Protein AF-A0AAN8ZS00-F1 (afdb_monomer)

Organism: NCBI:txid194707

Mean predicted aligned error: 19.17 Å

Solvent-accessible surface area (backbone atoms only — not comparable to full-atom values): 8483 Å² total; per-residue (Å²): 136,86,80,82,74,83,80,79,79,78,75,70,82,48,68,68,54,45,51,55,49,53,53,51,49,56,49,53,52,54,48,54,52,48,26,74,73,31,89,68,22,82,80,46,54,78,66,59,38,54,54,47,43,54,50,51,54,53,50,53,51,50,51,52,50,51,52,52,50,55,54,57,64,64,69,78,55,96,83,70,93,78,73,88,80,84,84,81,89,81,88,85,80,89,79,79,87,89,77,93,78,80,92,74,84,79,80,80,75,84,76,86,63,76,76,78,80,62,84,93,76,89,81,134

Foldseek 3Di:
DDDDDDPPPDQDPPPVSVVVVVVVVVVVVVLVVLLVVFVNSVVDDPVVSVVSSVVVVVVVVVVVVVVVVVVVVVVPDPPDPPDDDPDDDDDDDDDDDDDDDDDDDDDDDPPPDPVVPPDDDDDD

Structure (mmCIF, N/CA/C/O backbone):
data_AF-A0AAN8ZS00-F1
#
_entry.id   AF-A0AAN8ZS00-F1
#
loop_
_atom_site.group_PDB
_atom_site.id
_atom_site.type_symbol
_atom_site.label_atom_id
_atom_site.label_alt_id
_atom_site.label_comp_id
_atom_site.label_asym_id
_atom_site.label_entity_id
_atom_site.label_seq_id
_atom_site.pdbx_PDB_ins_code
_atom_site.Cartn_x
_atom_site.Cartn_y
_atom_site.Cartn_z
_atom_site.occupancy
_atom_site.B_iso_or_equiv
_atom_site.auth_seq_id
_atom_site.auth_comp_id
_atom_site.auth_asym_id
_atom_site.auth_atom_id
_atom_site.pdbx_PDB_model_num
ATOM 1 N N . MET A 1 1 ? 0.669 3.733 48.760 1.00 57.38 1 MET A N 1
ATOM 2 C CA . MET A 1 1 ? 0.308 4.079 47.367 1.00 57.38 1 MET A CA 1
ATOM 3 C C . MET A 1 1 ? -0.479 2.922 46.768 1.00 57.38 1 MET A C 1
ATOM 5 O O . MET A 1 1 ? 0.083 1.845 46.627 1.00 57.38 1 MET A O 1
ATOM 9 N N . GLN A 1 2 ? -1.778 3.091 46.506 1.00 54.66 2 GLN A N 1
ATOM 10 C CA . GLN A 1 2 ? -2.601 2.047 45.878 1.00 54.66 2 GLN A CA 1
ATOM 11 C C . GLN A 1 2 ? -2.440 2.129 44.351 1.00 54.66 2 GLN A C 1
ATOM 13 O O . GLN A 1 2 ? -2.634 3.188 43.759 1.00 54.66 2 GLN A O 1
ATOM 18 N N . ARG A 1 3 ? -2.027 1.022 43.725 1.00 62.88 3 ARG A N 1
ATOM 19 C CA . ARG A 1 3 ? -1.891 0.874 42.267 1.00 62.88 3 ARG A CA 1
ATOM 20 C C . ARG A 1 3 ? -3.295 0.799 41.654 1.00 62.88 3 ARG A C 1
ATOM 22 O O . ARG A 1 3 ? -4.033 -0.131 41.966 1.00 62.88 3 ARG A O 1
ATOM 29 N N . LEU A 1 4 ? -3.652 1.748 40.789 1.00 66.19 4 LEU A N 1
ATOM 30 C CA . LEU A 1 4 ? -4.861 1.661 39.964 1.00 66.19 4 LEU A CA 1
ATOM 31 C C . LEU A 1 4 ? -4.736 0.444 39.036 1.00 66.19 4 LEU A C 1
ATOM 33 O O . LEU A 1 4 ? -3.772 0.328 38.278 1.00 66.19 4 LEU A O 1
ATOM 37 N N . SER A 1 5 ? -5.682 -0.486 39.125 1.00 70.06 5 SER A N 1
ATOM 38 C CA . SER A 1 5 ? -5.780 -1.622 38.212 1.00 70.06 5 SER A CA 1
ATOM 39 C C . SER A 1 5 ? -6.202 -1.137 36.817 1.00 70.06 5 SER A C 1
ATOM 41 O O . SER A 1 5 ? -7.039 -0.238 36.705 1.00 70.06 5 SER A O 1
ATOM 43 N N . PRO A 1 6 ? -5.633 -1.696 35.732 1.00 69.62 6 PRO A N 1
ATOM 44 C CA . PRO A 1 6 ? -5.980 -1.276 34.382 1.00 69.62 6 PRO A CA 1
ATOM 45 C C . PRO A 1 6 ? -7.456 -1.583 34.107 1.00 69.62 6 PRO A C 1
ATOM 47 O O . PRO A 1 6 ? -7.913 -2.716 34.277 1.00 69.62 6 PRO A O 1
ATOM 50 N N . LEU A 1 7 ? -8.204 -0.562 33.683 1.00 67.06 7 LEU A N 1
ATOM 51 C CA . LEU A 1 7 ? -9.598 -0.692 33.274 1.00 67.06 7 LEU A CA 1
ATOM 52 C C . LEU A 1 7 ? -9.691 -1.722 32.144 1.00 67.06 7 LEU A C 1
ATOM 54 O O . LEU A 1 7 ? -9.199 -1.509 31.035 1.00 67.06 7 LEU A O 1
ATOM 58 N N . ARG A 1 8 ? -10.333 -2.857 32.433 1.00 69.06 8 ARG A N 1
ATOM 59 C CA . ARG A 1 8 ? -10.664 -3.879 31.440 1.00 69.06 8 ARG A CA 1
ATOM 60 C C . ARG A 1 8 ? -11.652 -3.268 30.452 1.00 69.06 8 ARG A C 1
ATOM 62 O O . ARG A 1 8 ? -12.848 -3.209 30.730 1.00 69.06 8 ARG A O 1
ATOM 69 N N . VAL A 1 9 ? -11.148 -2.797 29.315 1.00 75.06 9 VAL A N 1
ATOM 70 C CA . VAL A 1 9 ? -11.979 -2.239 28.247 1.00 75.06 9 VAL A CA 1
ATOM 71 C C . VAL A 1 9 ? -12.877 -3.365 27.733 1.00 75.06 9 VAL A C 1
ATOM 73 O O . VAL A 1 9 ? -12.416 -4.298 27.074 1.00 75.06 9 VAL A O 1
ATOM 76 N N . LYS A 1 10 ? -14.158 -3.339 28.112 1.00 78.19 10 LYS A N 1
ATOM 77 C CA . LYS A 1 10 ? -15.152 -4.280 27.594 1.00 78.19 10 LYS A CA 1
ATOM 78 C C . LYS A 1 10 ? -15.362 -3.934 26.124 1.00 78.19 10 LYS A C 1
ATOM 80 O O . LYS A 1 10 ? -15.814 -2.841 25.798 1.00 78.19 10 LYS A O 1
ATOM 85 N N . LEU A 1 11 ? -14.967 -4.842 25.241 1.00 80.19 11 LEU A N 1
ATOM 86 C CA . LEU A 1 11 ? -15.193 -4.697 23.809 1.00 80.19 11 LEU A CA 1
ATOM 87 C C . LEU A 1 11 ? -16.693 -4.829 23.542 1.00 80.19 11 LEU A C 1
ATOM 89 O O . LEU A 1 11 ? -17.333 -5.722 24.096 1.00 80.19 11 LEU A O 1
ATOM 93 N N . SER A 1 12 ? -17.238 -3.942 22.711 1.00 83.12 12 SER A N 1
ATOM 94 C CA . SER A 1 12 ? -18.639 -4.034 22.308 1.00 83.12 12 SER A CA 1
ATOM 95 C C . SER A 1 12 ? -18.885 -5.348 21.562 1.00 83.12 12 SER A C 1
ATOM 97 O O . SER A 1 12 ? -18.108 -5.728 20.683 1.00 83.12 12 SER A O 1
ATOM 99 N N . THR A 1 13 ? -19.954 -6.043 21.942 1.00 88.44 13 THR A N 1
ATOM 100 C CA . T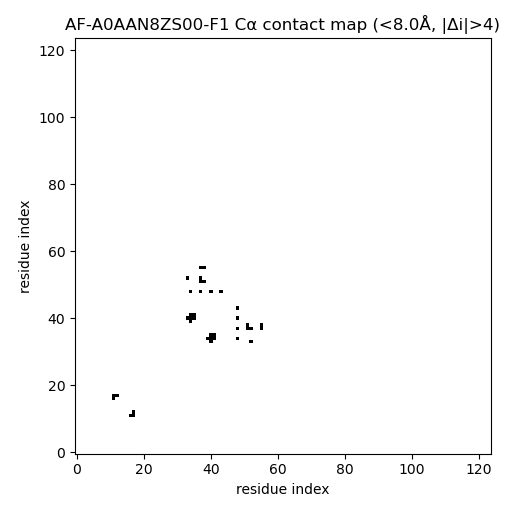HR A 1 13 ? -20.439 -7.273 21.298 1.00 88.44 13 THR A CA 1
ATOM 101 C C . THR A 1 13 ? -21.497 -6.992 20.238 1.00 88.44 13 THR A C 1
ATOM 103 O O . THR A 1 13 ? -22.033 -7.927 19.653 1.00 88.44 13 THR A O 1
ATOM 106 N N . ASP A 1 14 ? -21.815 -5.717 20.008 1.00 94.69 14 ASP A N 1
ATOM 107 C CA . ASP A 1 14 ? -22.728 -5.300 18.955 1.00 94.69 14 ASP A CA 1
ATOM 108 C C . ASP A 1 14 ? -22.233 -5.809 17.581 1.00 94.69 14 ASP A C 1
ATOM 110 O O . ASP A 1 14 ? -21.040 -5.666 17.271 1.00 94.69 14 ASP A O 1
ATOM 114 N N . PRO A 1 15 ? -23.107 -6.417 16.754 1.00 91.69 15 PRO A N 1
ATOM 115 C CA . PRO A 1 15 ? -22.717 -7.020 15.480 1.00 91.69 15 PRO A CA 1
ATOM 116 C C . PRO A 1 15 ? -22.005 -6.041 14.538 1.00 91.69 15 PRO A C 1
ATOM 118 O O . PRO A 1 15 ? -21.042 -6.432 13.870 1.00 91.69 15 PRO A O 1
ATOM 121 N N . GLN A 1 16 ? -22.400 -4.763 14.515 1.00 93.94 16 GLN A N 1
ATOM 122 C CA . GLN A 1 16 ? -21.740 -3.744 13.696 1.00 93.94 16 GLN A CA 1
ATOM 123 C C . GLN A 1 16 ? -20.328 -3.445 14.221 1.00 93.94 16 GLN A C 1
ATOM 125 O O . GLN A 1 16 ? -19.375 -3.353 13.438 1.00 93.94 16 GLN A O 1
ATOM 130 N N . SER A 1 17 ? -20.153 -3.364 15.543 1.00 94.38 17 SER A N 1
ATOM 131 C CA . SER A 1 17 ? -18.835 -3.195 16.168 1.00 94.38 17 SER A CA 1
ATOM 132 C C . SER A 1 17 ? -17.891 -4.372 15.887 1.00 94.38 17 SER A C 1
ATOM 134 O O . SER A 1 17 ? -16.721 -4.170 15.534 1.00 94.38 17 SER A O 1
ATOM 136 N N . VAL A 1 18 ? -18.404 -5.605 15.978 1.00 94.69 18 VAL A N 1
ATOM 137 C CA . VAL A 1 18 ? -17.652 -6.833 15.676 1.00 94.69 18 VAL A CA 1
ATOM 138 C C . VAL A 1 18 ? -17.224 -6.856 14.207 1.00 94.69 18 VAL A C 1
ATOM 140 O O . VAL A 1 18 ? -16.036 -7.038 13.923 1.00 94.69 18 VAL A O 1
ATOM 143 N N . ALA A 1 19 ? -18.145 -6.583 13.279 1.00 95.25 19 ALA A N 1
ATOM 144 C CA . ALA A 1 19 ? -17.848 -6.523 11.848 1.00 95.25 19 ALA A CA 1
ATOM 145 C C . ALA A 1 19 ? -16.782 -5.459 11.526 1.00 95.25 19 ALA A C 1
ATOM 147 O O . ALA A 1 19 ? -15.801 -5.731 10.824 1.00 95.25 19 ALA A O 1
ATOM 148 N N . ALA A 1 20 ? -16.906 -4.257 12.100 1.00 96.62 20 ALA A N 1
ATOM 149 C CA . ALA A 1 20 ? -15.929 -3.183 11.926 1.00 96.62 20 ALA A CA 1
ATOM 150 C C . ALA A 1 20 ? -14.54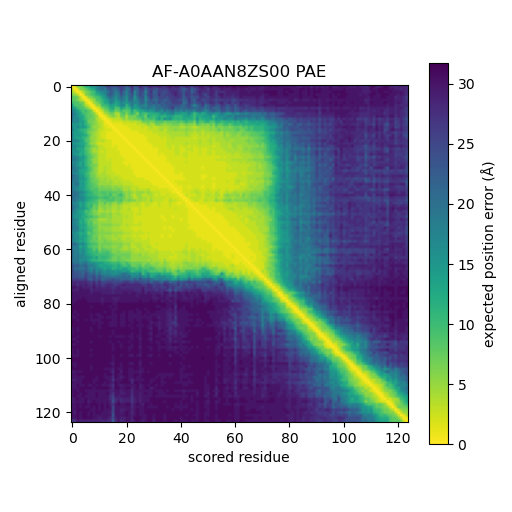2 -3.554 12.481 1.00 96.62 20 ALA A C 1
ATOM 152 O O . ALA A 1 20 ? -13.513 -3.211 11.888 1.00 96.62 20 ALA A O 1
ATOM 153 N N . ARG A 1 21 ? -14.481 -4.266 13.614 1.00 95.75 21 ARG A N 1
ATOM 154 C CA . ARG A 1 21 ? -13.222 -4.774 14.180 1.00 95.75 21 ARG A CA 1
ATOM 155 C C . ARG A 1 21 ? -12.582 -5.818 13.270 1.00 95.75 21 ARG A C 1
ATOM 157 O O . ARG A 1 21 ? -11.384 -5.725 13.014 1.00 95.75 21 ARG A O 1
ATOM 164 N N . GLN A 1 22 ? -13.360 -6.769 12.759 1.00 96.25 22 GLN A N 1
ATOM 165 C CA . GLN A 1 22 ? -12.852 -7.800 11.855 1.00 96.25 22 GLN A CA 1
ATOM 166 C C . GLN A 1 22 ? -12.324 -7.188 10.552 1.00 96.25 22 GLN A C 1
ATOM 168 O O . GLN A 1 22 ? -11.249 -7.566 10.090 1.00 96.25 22 GLN A O 1
ATOM 173 N N . ARG A 1 23 ? -13.012 -6.177 9.997 1.00 97.81 23 ARG A N 1
ATOM 174 C CA . ARG A 1 23 ? -12.519 -5.416 8.837 1.00 97.81 23 ARG A CA 1
ATOM 175 C C . ARG A 1 23 ? -11.162 -4.772 9.122 1.00 97.81 23 ARG A C 1
ATOM 177 O O . ARG A 1 23 ? -10.241 -4.939 8.328 1.00 97.81 23 ARG A O 1
ATOM 184 N N . ARG A 1 24 ? -11.022 -4.075 10.257 1.00 97.50 24 ARG A N 1
ATOM 185 C CA . ARG A 1 24 ? -9.745 -3.460 10.666 1.00 97.50 24 ARG A CA 1
ATOM 186 C C . ARG A 1 24 ? -8.640 -4.495 10.837 1.00 97.50 24 ARG A C 1
ATOM 188 O O . ARG A 1 24 ? -7.539 -4.265 10.358 1.00 97.50 24 ARG A O 1
ATOM 195 N N . HIS A 1 25 ? -8.945 -5.641 11.443 1.00 97.44 25 HIS A N 1
ATOM 196 C CA . HIS A 1 25 ? -7.967 -6.709 11.625 1.00 97.44 25 HIS A CA 1
ATOM 197 C C . HIS A 1 25 ? -7.431 -7.224 10.283 1.00 97.44 25 HIS A C 1
ATOM 199 O O . HIS A 1 25 ? -6.223 -7.221 10.070 1.00 97.44 25 HIS A O 1
ATOM 205 N N . ARG A 1 26 ? -8.325 -7.514 9.327 1.00 97.75 26 ARG A N 1
ATOM 206 C CA . ARG A 1 26 ? -7.946 -7.934 7.966 1.00 97.75 26 ARG A CA 1
ATOM 207 C C . ARG A 1 26 ? -7.072 -6.901 7.250 1.00 97.75 26 ARG A C 1
ATOM 209 O O . ARG A 1 26 ? -6.169 -7.282 6.509 1.00 97.75 26 ARG A O 1
ATOM 216 N N . ILE A 1 27 ? -7.344 -5.607 7.446 1.00 97.31 27 ILE A N 1
ATOM 217 C CA . ILE A 1 27 ? -6.509 -4.527 6.900 1.00 97.31 27 ILE A CA 1
ATOM 218 C C . ILE A 1 27 ? -5.120 -4.567 7.541 1.00 97.31 27 ILE A C 1
ATOM 220 O O . ILE A 1 27 ? -4.129 -4.583 6.818 1.00 97.31 27 ILE A O 1
ATOM 224 N N . SER A 1 28 ? -5.037 -4.640 8.872 1.00 97.12 28 SER A N 1
ATOM 225 C CA . SER A 1 28 ? -3.760 -4.705 9.590 1.00 97.12 28 SER A CA 1
ATOM 226 C C . SER A 1 28 ? -2.923 -5.925 9.207 1.00 97.12 28 SER A C 1
ATOM 228 O O . SER A 1 28 ? -1.709 -5.807 9.090 1.00 97.12 28 SER A O 1
ATOM 230 N N . ASP A 1 29 ? -3.542 -7.082 8.976 1.00 98.00 29 ASP A N 1
ATOM 231 C CA . ASP A 1 29 ? -2.809 -8.289 8.584 1.00 98.00 29 ASP A CA 1
ATOM 232 C C . ASP A 1 29 ? -2.214 -8.155 7.180 1.00 98.00 29 ASP A C 1
ATOM 234 O O . ASP A 1 29 ? -1.032 -8.427 6.975 1.00 98.00 29 ASP A O 1
ATOM 238 N N . ARG A 1 30 ? -2.993 -7.638 6.222 1.00 97.25 30 ARG A N 1
ATOM 239 C CA . ARG A 1 30 ? -2.490 -7.332 4.873 1.00 97.25 30 ARG A CA 1
ATOM 240 C C . ARG A 1 30 ? -1.385 -6.281 4.903 1.00 97.25 30 ARG A C 1
ATOM 242 O O . ARG A 1 30 ? -0.416 -6.392 4.162 1.00 97.25 30 ARG A O 1
ATOM 249 N N . P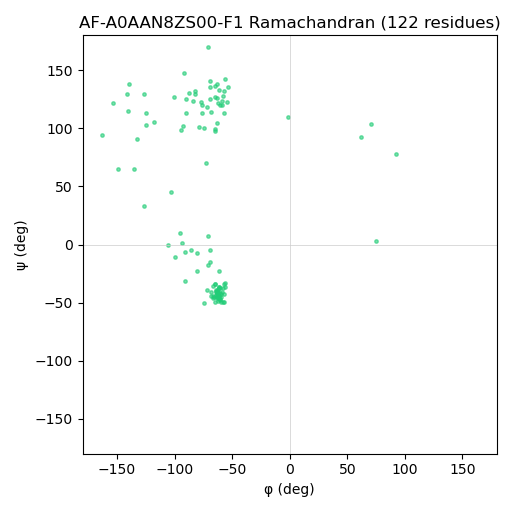HE A 1 31 ? -1.514 -5.294 5.782 1.00 97.19 31 PHE A N 1
ATOM 250 C CA . PHE A 1 31 ? -0.509 -4.257 5.969 1.00 97.19 31 PHE A CA 1
ATOM 251 C C . PHE A 1 31 ? 0.815 -4.826 6.499 1.00 97.19 31 PHE A C 1
ATOM 253 O O . PHE A 1 31 ? 1.870 -4.463 5.997 1.00 97.19 31 PHE A O 1
ATOM 260 N N . LYS A 1 32 ? 0.781 -5.778 7.442 1.00 96.38 32 LYS A N 1
ATOM 261 C CA . LYS A 1 32 ? 1.992 -6.476 7.921 1.00 96.38 32 LYS A CA 1
ATOM 262 C C . LYS A 1 32 ? 2.679 -7.281 6.823 1.00 96.38 32 LYS A C 1
ATO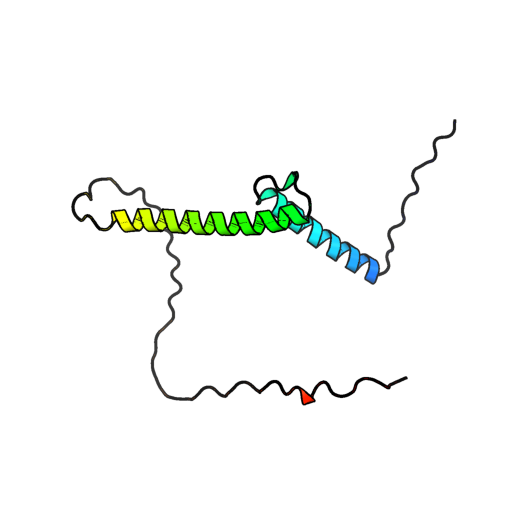M 264 O O . LYS A 1 32 ? 3.902 -7.285 6.740 1.00 96.38 32 LYS A O 1
ATOM 269 N N . ILE A 1 33 ? 1.900 -7.958 5.978 1.00 97.19 33 ILE A N 1
ATOM 270 C CA . ILE A 1 33 ? 2.455 -8.670 4.820 1.00 97.19 33 ILE A CA 1
ATOM 271 C C . ILE A 1 33 ? 3.153 -7.665 3.902 1.00 97.19 33 ILE A C 1
ATOM 273 O O . ILE A 1 33 ? 4.305 -7.874 3.531 1.00 97.19 33 ILE A O 1
ATOM 277 N N . LEU A 1 34 ? 2.504 -6.535 3.612 1.00 97.38 34 LEU A N 1
ATOM 278 C CA . LEU A 1 34 ? 3.096 -5.472 2.807 1.00 97.38 34 LEU A CA 1
ATOM 279 C C . LEU A 1 34 ? 4.421 -4.958 3.406 1.00 97.38 34 LEU A C 1
ATOM 281 O O . LEU A 1 34 ? 5.400 -4.852 2.675 1.00 97.38 34 LEU A O 1
ATOM 285 N N . GLN A 1 35 ? 4.499 -4.756 4.727 1.00 97.00 35 GLN A N 1
ATOM 286 C CA . GLN A 1 35 ? 5.740 -4.365 5.419 1.00 97.00 35 GLN A CA 1
ATOM 287 C C . GLN A 1 35 ? 6.900 -5.344 5.199 1.00 97.00 35 GLN A C 1
ATOM 289 O O . GLN A 1 35 ? 8.050 -4.916 5.163 1.00 97.00 35 GLN A O 1
ATOM 294 N N . SER A 1 36 ? 6.610 -6.643 5.072 1.00 96.31 36 SER A N 1
ATOM 295 C CA . SER A 1 36 ? 7.632 -7.676 4.850 1.00 96.31 36 SER A CA 1
ATOM 296 C C . SER A 1 36 ? 8.091 -7.792 3.395 1.00 96.31 36 SER A C 1
ATOM 298 O O . SER A 1 36 ? 9.181 -8.295 3.141 1.00 96.31 36 SER A O 1
ATOM 300 N N . LEU A 1 37 ? 7.265 -7.337 2.450 1.00 96.94 37 LEU A N 1
ATOM 301 C CA . LEU A 1 37 ? 7.556 -7.399 1.017 1.00 96.94 37 LEU A CA 1
ATOM 302 C C . LEU A 1 37 ? 8.277 -6.146 0.518 1.00 96.94 37 LEU A C 1
ATOM 304 O O . LEU A 1 37 ? 9.051 -6.227 -0.430 1.00 96.94 37 LEU A O 1
ATOM 308 N N . VAL A 1 38 ? 8.009 -4.991 1.129 1.00 96.69 38 VAL A N 1
ATOM 309 C CA . VAL A 1 38 ? 8.600 -3.711 0.727 1.00 96.69 38 VAL A CA 1
ATOM 310 C C . VAL A 1 38 ? 9.943 -3.508 1.437 1.00 96.69 38 VAL A C 1
ATOM 312 O O . VAL A 1 38 ? 10.004 -3.618 2.667 1.00 96.69 38 VAL A O 1
ATOM 315 N N . PRO A 1 39 ? 11.023 -3.162 0.713 1.00 94.94 39 PRO A N 1
ATOM 316 C CA . PRO A 1 39 ? 12.305 -2.826 1.321 1.00 94.94 39 PRO A CA 1
ATOM 317 C C . PRO A 1 39 ? 12.157 -1.710 2.363 1.00 94.94 39 PRO A C 1
ATOM 319 O O . PRO A 1 39 ? 11.665 -0.627 2.073 1.00 94.94 39 PRO A O 1
ATOM 322 N N . GLY A 1 40 ? 12.563 -1.974 3.607 1.00 93.88 40 GLY A N 1
ATOM 323 C CA . GLY A 1 40 ? 12.448 -0.996 4.697 1.00 93.88 40 GLY A CA 1
ATOM 324 C C . GLY A 1 40 ? 11.031 -0.787 5.258 1.00 93.88 40 GLY A C 1
ATOM 325 O O . GLY A 1 40 ? 10.877 0.006 6.188 1.00 93.88 40 GLY A O 1
ATOM 326 N N . GLY A 1 41 ? 10.021 -1.533 4.789 1.00 93.62 41 GLY A N 1
ATOM 327 C CA . GLY A 1 41 ? 8.605 -1.324 5.120 1.00 93.62 41 GLY A CA 1
ATOM 328 C C . GLY A 1 41 ? 8.265 -1.343 6.617 1.00 93.62 41 GLY A C 1
ATOM 329 O O . GLY A 1 41 ? 7.423 -0.572 7.070 1.00 93.62 41 GLY A O 1
ATOM 330 N N . THR A 1 42 ? 8.960 -2.141 7.435 1.00 93.50 42 THR A N 1
ATOM 331 C CA . THR A 1 42 ? 8.739 -2.206 8.898 1.00 93.50 42 THR A CA 1
ATOM 332 C C . THR A 1 42 ? 9.002 -0.880 9.624 1.00 93.50 42 THR A C 1
ATOM 334 O O . THR A 1 42 ? 8.494 -0.672 10.724 1.00 93.50 42 THR A O 1
ATOM 337 N N . LYS A 1 43 ? 9.810 0.014 9.039 1.00 94.56 43 LYS A N 1
ATOM 338 C CA . LYS A 1 43 ? 10.205 1.300 9.642 1.00 94.56 43 LYS A CA 1
ATOM 339 C C . LYS A 1 43 ? 9.500 2.503 9.006 1.00 94.56 43 LYS A C 1
ATOM 341 O O . LYS A 1 43 ? 9.762 3.629 9.415 1.00 94.56 43 LYS A O 1
ATOM 346 N N . MET A 1 44 ? 8.647 2.273 8.011 1.00 96.38 44 MET A N 1
ATOM 347 C CA . MET A 1 44 ? 7.971 3.324 7.257 1.00 96.38 44 MET A CA 1
ATOM 348 C C . MET A 1 44 ? 6.616 3.672 7.871 1.00 96.38 44 MET A C 1
ATOM 350 O O . MET A 1 44 ? 5.919 2.818 8.425 1.00 96.38 44 MET A O 1
ATOM 354 N N . ASP A 1 45 ? 6.224 4.939 7.751 1.00 96.94 45 ASP A N 1
ATOM 355 C CA . ASP A 1 45 ? 4.852 5.353 8.007 1.00 96.94 45 ASP A CA 1
ATOM 356 C C . ASP A 1 45 ? 3.914 4.844 6.899 1.00 96.94 45 ASP A C 1
ATOM 358 O O . ASP A 1 45 ? 4.335 4.330 5.862 1.00 96.94 45 ASP A O 1
ATOM 362 N N . THR A 1 46 ? 2.606 4.980 7.120 1.00 95.81 46 THR A N 1
ATOM 363 C CA . THR A 1 46 ? 1.598 4.442 6.196 1.00 95.81 46 THR A CA 1
ATOM 364 C C . THR A 1 46 ? 1.677 5.052 4.803 1.00 95.81 46 THR A C 1
ATOM 366 O O . THR A 1 46 ? 1.461 4.332 3.834 1.00 95.81 46 THR A O 1
ATOM 369 N N . VAL A 1 47 ? 1.981 6.345 4.684 1.00 97.25 47 VAL A N 1
ATOM 370 C CA . VAL A 1 47 ? 2.019 7.008 3.378 1.00 97.25 47 VAL A CA 1
ATOM 371 C C . VAL A 1 47 ? 3.277 6.582 2.635 1.00 97.25 47 VAL A C 1
ATOM 373 O O . VAL A 1 47 ? 3.171 6.077 1.518 1.00 97.25 47 VAL A O 1
ATOM 376 N N . SER A 1 48 ? 4.440 6.676 3.287 1.00 97.44 48 SER A N 1
ATOM 377 C CA . SER A 1 48 ? 5.709 6.280 2.666 1.00 97.44 48 SER A CA 1
ATOM 378 C C . SER A 1 48 ? 5.737 4.804 2.283 1.00 97.44 48 SER A C 1
ATOM 380 O O . SER A 1 48 ? 6.258 4.458 1.232 1.00 97.44 48 SER A O 1
ATOM 382 N N . MET A 1 49 ? 5.133 3.916 3.079 1.00 97.62 49 MET A N 1
ATOM 383 C CA . MET A 1 49 ? 5.100 2.490 2.746 1.00 97.62 49 MET A CA 1
ATOM 384 C C . MET A 1 49 ? 4.254 2.199 1.501 1.00 97.62 49 MET A C 1
ATOM 386 O O . MET A 1 49 ? 4.582 1.299 0.728 1.00 97.62 49 MET A O 1
ATOM 390 N N . LEU A 1 50 ? 3.159 2.936 1.303 1.00 97.56 50 LEU A N 1
ATOM 391 C CA . LEU A 1 50 ? 2.329 2.786 0.110 1.00 97.56 50 LEU A CA 1
ATOM 392 C C . LEU A 1 50 ? 3.029 3.347 -1.132 1.00 97.56 50 LEU A C 1
ATOM 394 O O . LEU A 1 50 ? 2.950 2.726 -2.190 1.00 97.56 50 LEU A O 1
ATOM 398 N N . ASP A 1 51 ? 3.736 4.469 -0.999 1.00 97.38 51 ASP A N 1
ATOM 399 C CA . ASP A 1 51 ? 4.506 5.058 -2.099 1.00 97.38 51 ASP A CA 1
ATOM 400 C C . ASP A 1 51 ? 5.691 4.162 -2.497 1.00 97.38 51 ASP A C 1
ATOM 402 O O . ASP A 1 51 ? 5.860 3.804 -3.665 1.00 97.38 51 ASP A O 1
ATOM 406 N N . GLU A 1 52 ? 6.441 3.665 -1.511 1.00 97.50 52 GLU A N 1
ATOM 407 C CA . GLU A 1 52 ? 7.559 2.753 -1.752 1.00 97.50 52 GLU A CA 1
ATOM 408 C C . GLU A 1 52 ? 7.097 1.413 -2.331 1.00 97.50 52 GLU A C 1
ATOM 410 O O . GLU A 1 52 ? 7.768 0.847 -3.189 1.00 97.50 52 GLU A O 1
ATOM 415 N N . ALA A 1 53 ? 5.918 0.911 -1.950 1.00 97.69 53 ALA A N 1
ATOM 416 C CA . ALA A 1 53 ? 5.355 -0.286 -2.573 1.00 97.69 53 ALA A CA 1
ATOM 417 C C . ALA A 1 53 ? 5.152 -0.105 -4.086 1.00 97.69 53 ALA A C 1
ATOM 419 O O . ALA A 1 53 ? 5.442 -1.012 -4.870 1.00 97.69 53 ALA A O 1
ATOM 420 N N . ILE A 1 54 ? 4.684 1.072 -4.514 1.00 97.44 54 ILE A N 1
ATOM 421 C CA . ILE A 1 54 ? 4.509 1.396 -5.934 1.00 97.44 54 ILE A CA 1
ATOM 422 C C . ILE A 1 54 ? 5.872 1.462 -6.627 1.00 97.44 54 ILE A C 1
ATOM 424 O O . ILE A 1 54 ? 6.032 0.908 -7.721 1.00 97.44 54 ILE A O 1
ATOM 428 N N . HIS A 1 55 ? 6.859 2.107 -6.002 1.00 97.38 55 HIS A N 1
ATOM 429 C CA . HIS A 1 55 ? 8.222 2.167 -6.527 1.00 97.38 55 HIS A CA 1
ATOM 430 C C . HIS A 1 55 ? 8.858 0.783 -6.643 1.00 97.38 55 HIS A C 1
ATOM 432 O O . HIS A 1 55 ? 9.399 0.454 -7.699 1.00 97.38 55 HIS A O 1
ATOM 438 N N . TYR A 1 56 ? 8.706 -0.068 -5.631 1.00 97.75 56 TYR A N 1
ATOM 439 C CA . TYR A 1 56 ? 9.271 -1.409 -5.633 1.00 97.75 56 TYR A CA 1
ATOM 440 C C . TYR A 1 56 ? 8.662 -2.290 -6.730 1.00 97.75 56 TYR A C 1
ATOM 442 O O . TYR A 1 56 ? 9.385 -2.988 -7.436 1.00 97.75 56 TYR A O 1
ATOM 450 N N . VAL A 1 57 ? 7.351 -2.191 -6.984 1.00 97.94 57 VAL A N 1
ATOM 451 C CA . VAL A 1 57 ? 6.719 -2.898 -8.114 1.00 97.94 57 VAL A CA 1
ATOM 452 C C . VAL A 1 57 ? 7.259 -2.412 -9.464 1.00 97.94 57 VAL A C 1
ATOM 454 O O . VAL A 1 57 ? 7.496 -3.228 -10.357 1.00 97.94 57 VAL A O 1
ATOM 457 N N . LYS A 1 58 ? 7.473 -1.100 -9.636 1.00 97.44 58 LYS A N 1
ATOM 458 C CA . LYS A 1 58 ? 8.097 -0.556 -10.857 1.00 97.44 58 LYS A CA 1
ATOM 459 C C . LYS A 1 58 ? 9.527 -1.074 -11.018 1.00 97.44 58 LYS A C 1
ATOM 461 O O . LYS A 1 58 ? 9.878 -1.530 -12.101 1.00 97.44 58 LYS A O 1
ATOM 466 N N . PHE A 1 59 ? 10.309 -1.064 -9.941 1.00 97.19 59 PHE A N 1
ATOM 467 C CA . PHE A 1 59 ? 11.669 -1.595 -9.913 1.00 97.19 59 PHE A CA 1
ATOM 468 C C . PHE A 1 59 ? 11.712 -3.072 -10.331 1.00 97.19 59 PHE A C 1
ATOM 470 O O . PHE A 1 59 ? 12.461 -3.424 -11.241 1.00 97.19 59 PHE A O 1
ATOM 477 N N . LEU A 1 60 ? 10.851 -3.915 -9.750 1.00 97.00 60 LEU A N 1
ATOM 478 C CA . LEU A 1 60 ? 10.770 -5.338 -10.090 1.00 97.00 60 LEU A CA 1
ATOM 479 C C . LEU A 1 60 ? 10.432 -5.558 -11.572 1.00 97.00 60 LEU A C 1
ATOM 481 O O . LEU A 1 60 ? 11.058 -6.390 -12.226 1.00 97.00 60 LEU A O 1
ATOM 485 N N . LYS A 1 61 ? 9.491 -4.788 -12.135 1.00 95.88 61 LYS A N 1
ATOM 486 C CA . LYS A 1 61 ? 9.161 -4.860 -13.571 1.00 95.88 61 LYS A CA 1
ATOM 487 C C . LYS A 1 61 ? 10.358 -4.510 -14.452 1.00 95.88 61 LYS A C 1
ATOM 489 O O . LYS A 1 61 ? 10.627 -5.229 -15.411 1.00 95.88 61 LYS A O 1
ATOM 494 N N . THR A 1 62 ? 11.084 -3.445 -14.119 1.00 95.25 62 THR A N 1
ATOM 495 C CA . THR A 1 62 ? 12.295 -3.048 -14.850 1.00 95.25 62 THR A CA 1
ATOM 496 C C . THR A 1 62 ? 13.378 -4.120 -14.755 1.00 95.25 62 THR A C 1
ATOM 498 O O . THR A 1 62 ? 14.000 -4.441 -15.763 1.00 95.25 62 THR A O 1
ATOM 501 N N . GLN A 1 63 ? 13.572 -4.722 -13.578 1.00 95.81 63 GLN A N 1
ATOM 502 C CA . GLN A 1 63 ? 14.546 -5.797 -13.383 1.00 95.81 63 GLN A CA 1
ATOM 503 C C . GLN A 1 63 ? 14.205 -7.032 -14.229 1.00 95.81 63 GLN A C 1
ATOM 505 O O . GLN A 1 63 ? 15.083 -7.589 -14.883 1.00 95.81 63 GLN A O 1
ATOM 510 N N . ILE A 1 64 ? 12.928 -7.424 -14.268 1.00 94.94 64 ILE A N 1
ATOM 511 C CA . ILE A 1 64 ? 12.441 -8.527 -15.108 1.00 94.94 64 ILE A CA 1
ATOM 512 C C . ILE A 1 64 ? 12.623 -8.204 -16.597 1.00 94.94 64 ILE A C 1
ATOM 514 O O . ILE A 1 64 ? 13.063 -9.059 -17.363 1.00 94.94 64 ILE A O 1
ATOM 518 N N . TRP A 1 65 ? 12.309 -6.979 -17.025 1.00 93.62 65 TRP A N 1
ATOM 519 C CA . TRP A 1 65 ? 12.496 -6.549 -18.412 1.00 93.62 65 TRP A CA 1
ATOM 520 C C . TRP A 1 65 ? 13.970 -6.563 -18.829 1.00 93.62 65 TRP A C 1
ATOM 522 O O . TRP A 1 65 ? 14.299 -7.111 -19.879 1.00 93.62 65 TRP A O 1
ATOM 532 N N . LEU A 1 66 ? 14.861 -6.029 -17.990 1.00 92.25 66 LEU A N 1
ATOM 533 C CA . LEU A 1 66 ? 16.300 -6.041 -18.240 1.00 92.25 66 LEU A CA 1
ATOM 534 C C . LEU A 1 66 ? 16.828 -7.474 -18.325 1.00 92.25 66 LEU A C 1
ATOM 536 O O . LEU A 1 66 ? 17.549 -7.801 -19.260 1.00 92.25 66 LEU A O 1
ATOM 540 N N . HIS A 1 67 ? 16.447 -8.338 -17.381 1.00 90.31 67 HIS A N 1
ATOM 541 C CA . HIS A 1 67 ? 16.892 -9.729 -17.369 1.00 90.31 67 HIS A CA 1
ATOM 542 C C . HIS A 1 67 ? 16.429 -10.491 -18.617 1.00 90.31 67 HIS A C 1
ATOM 544 O O . HIS A 1 67 ? 17.242 -11.141 -19.261 1.00 90.31 67 HIS A O 1
ATOM 550 N N . GLN A 1 68 ? 15.160 -10.345 -19.014 1.00 87.56 68 GLN A N 1
ATOM 551 C CA . GLN A 1 68 ? 14.649 -10.929 -20.260 1.00 87.56 68 GLN A CA 1
ATOM 552 C C . GLN A 1 68 ? 15.350 -10.361 -21.495 1.00 87.56 68 GLN A C 1
ATOM 554 O O . GLN A 1 68 ? 15.685 -11.111 -22.397 1.00 87.56 68 GLN A O 1
ATOM 559 N N . THR A 1 69 ? 15.607 -9.052 -21.534 1.00 85.50 69 THR A N 1
ATOM 560 C CA . THR A 1 69 ? 16.319 -8.428 -22.659 1.00 85.50 69 THR A CA 1
ATOM 561 C C . THR A 1 69 ? 17.738 -8.968 -22.767 1.00 85.50 69 THR A C 1
ATOM 563 O O . THR A 1 69 ? 18.180 -9.282 -23.862 1.00 85.50 69 THR A O 1
ATOM 566 N N . MET A 1 70 ? 18.442 -9.133 -21.645 1.00 81.38 70 MET A N 1
ATOM 567 C CA . MET A 1 70 ? 19.772 -9.742 -21.646 1.00 81.38 70 MET A CA 1
ATOM 568 C C . MET A 1 70 ? 19.733 -11.202 -22.103 1.00 81.38 70 MET A C 1
ATOM 570 O O . MET A 1 70 ? 20.594 -11.586 -22.880 1.00 81.38 70 MET A O 1
ATOM 574 N N . ILE A 1 71 ? 18.732 -11.986 -21.685 1.00 78.12 71 ILE A N 1
ATOM 575 C CA . ILE A 1 71 ? 18.531 -13.357 -22.184 1.00 78.12 71 ILE A CA 1
ATOM 576 C C . ILE A 1 71 ? 18.306 -13.344 -23.704 1.00 78.12 71 ILE A C 1
ATOM 578 O O . ILE A 1 71 ? 19.014 -14.037 -24.421 1.00 78.12 71 ILE A O 1
ATOM 582 N N . ASN A 1 72 ? 17.406 -12.492 -24.200 1.00 64.12 72 ASN A N 1
ATOM 583 C CA . ASN A 1 72 ? 17.081 -12.405 -25.625 1.00 64.12 72 ASN A CA 1
ATOM 584 C C . ASN A 1 72 ? 18.266 -11.914 -26.482 1.00 64.12 72 ASN A C 1
ATOM 586 O O . ASN A 1 72 ? 18.427 -12.357 -27.609 1.00 64.12 72 ASN A O 1
ATOM 590 N N . VAL A 1 73 ? 19.117 -11.021 -25.961 1.00 58.38 73 VAL A N 1
ATOM 591 C CA . VAL A 1 73 ? 20.325 -10.537 -26.663 1.00 58.38 73 VAL A CA 1
ATOM 592 C C . VAL A 1 73 ? 21.413 -11.622 -26.752 1.00 58.38 73 VAL A C 1
ATOM 594 O O . VAL A 1 73 ? 22.299 -11.519 -27.595 1.00 58.38 73 VAL A O 1
ATOM 597 N N . MET A 1 74 ? 21.349 -12.682 -25.935 1.00 53.66 74 MET A N 1
ATOM 598 C CA . MET A 1 74 ? 22.236 -13.848 -26.067 1.00 53.66 74 MET A CA 1
ATOM 599 C C . MET A 1 74 ? 21.732 -14.901 -27.073 1.00 53.66 74 MET A C 1
ATOM 601 O O . MET A 1 74 ? 22.476 -15.835 -27.353 1.00 53.66 74 MET A O 1
ATOM 605 N N . ASP A 1 75 ? 20.532 -14.741 -27.650 1.00 52.84 75 ASP A N 1
ATOM 606 C CA . ASP A 1 75 ? 19.993 -15.625 -28.702 1.00 52.84 75 ASP A CA 1
ATOM 607 C C . ASP A 1 75 ? 20.327 -15.154 -30.142 1.00 52.84 75 ASP A C 1
ATOM 609 O O . ASP A 1 75 ? 20.077 -15.888 -31.098 1.00 52.84 75 ASP A O 1
ATOM 613 N N . ASP A 1 76 ? 20.936 -13.972 -30.323 1.00 52.94 76 ASP A N 1
ATOM 614 C CA . ASP A 1 76 ? 21.292 -13.404 -31.643 1.00 52.94 76 ASP A CA 1
ATOM 615 C C . ASP A 1 76 ? 22.754 -13.682 -32.095 1.00 52.94 76 ASP A C 1
ATOM 617 O O . ASP A 1 76 ? 23.206 -13.136 -33.105 1.00 52.94 76 ASP A O 1
ATOM 621 N N . ASP A 1 77 ? 23.506 -14.556 -31.405 1.00 48.47 77 ASP A N 1
ATOM 622 C CA . ASP A 1 77 ? 24.784 -15.107 -31.904 1.00 48.47 77 ASP A CA 1
ATOM 623 C C . ASP A 1 77 ? 24.705 -16.643 -32.067 1.00 48.47 77 ASP A C 1
ATOM 625 O O . ASP A 1 77 ? 24.778 -17.377 -31.077 1.00 48.47 77 ASP A O 1
ATOM 629 N N . PRO A 1 78 ? 24.610 -17.179 -33.302 1.00 53.75 78 PRO A N 1
ATOM 630 C CA . PRO A 1 78 ? 24.556 -18.622 -33.546 1.00 53.75 78 PRO A CA 1
ATOM 631 C C . PRO A 1 78 ? 25.887 -19.365 -33.287 1.00 53.75 78 PRO A C 1
ATOM 633 O O . PRO A 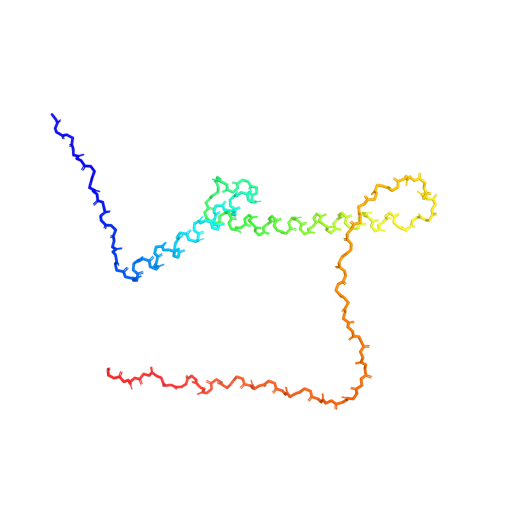1 78 ? 25.979 -20.558 -33.584 1.00 53.75 78 PRO A O 1
ATOM 636 N N . SER A 1 79 ? 26.924 -18.713 -32.743 1.00 54.94 79 SER A N 1
ATOM 637 C CA . SER A 1 79 ? 28.291 -19.264 -32.688 1.00 54.94 79 SER A CA 1
ATOM 638 C C . SER A 1 79 ? 28.729 -19.891 -31.355 1.00 54.94 79 SER A C 1
ATOM 640 O O . SER A 1 79 ? 29.785 -20.522 -31.326 1.00 54.94 79 SER A O 1
ATOM 642 N N . LEU A 1 80 ? 27.986 -19.748 -30.247 1.00 52.47 80 LEU A N 1
ATOM 643 C CA . LEU A 1 80 ? 28.465 -20.158 -28.906 1.00 52.47 80 LEU A CA 1
ATOM 644 C C . LEU A 1 80 ? 27.533 -21.113 -28.137 1.00 52.47 80 LEU A C 1
ATOM 646 O O . LEU A 1 80 ? 27.524 -21.144 -26.905 1.00 52.47 80 LEU A O 1
ATOM 650 N N . ASN A 1 81 ? 26.824 -21.989 -28.852 1.00 49.44 81 ASN A N 1
ATOM 651 C CA . ASN A 1 81 ? 26.150 -23.153 -28.264 1.00 49.44 81 ASN A CA 1
ATOM 652 C C . ASN A 1 81 ? 27.159 -24.243 -27.849 1.00 49.44 81 ASN A C 1
ATOM 654 O O . ASN A 1 81 ? 27.233 -25.315 -28.446 1.00 49.44 81 ASN A O 1
ATOM 658 N N . SER A 1 82 ? 27.942 -23.990 -26.800 1.00 50.19 82 SER A N 1
ATOM 659 C CA . SER A 1 82 ? 28.649 -25.050 -26.075 1.00 50.19 82 SER A CA 1
ATOM 660 C C . SER A 1 82 ? 28.823 -24.710 -24.594 1.00 50.19 82 SER A C 1
ATOM 662 O O . SER A 1 82 ? 29.943 -24.568 -24.113 1.00 50.19 82 SER A O 1
ATOM 664 N N . LEU A 1 83 ? 27.724 -24.612 -23.845 1.00 49.44 83 LEU A N 1
ATOM 665 C CA . LEU A 1 83 ? 27.739 -24.829 -22.395 1.00 49.44 83 LEU A CA 1
ATOM 666 C C . LEU A 1 83 ? 26.484 -25.614 -21.980 1.00 49.44 83 LEU A C 1
ATOM 668 O O . LEU A 1 83 ? 25.402 -25.363 -22.512 1.00 49.44 83 LEU A O 1
ATOM 672 N N . PRO A 1 84 ? 26.618 -26.603 -21.077 1.00 49.25 84 PRO A N 1
ATOM 673 C CA . PRO A 1 84 ? 25.540 -27.525 -20.763 1.00 49.25 84 PRO A CA 1
ATOM 674 C C . PRO A 1 84 ? 24.417 -26.816 -20.006 1.00 49.25 84 PRO A C 1
ATOM 676 O O . PRO A 1 84 ? 24.623 -26.209 -18.955 1.00 49.25 84 PRO A O 1
ATOM 679 N N . SER A 1 85 ? 23.213 -26.940 -20.556 1.00 43.59 85 SER A N 1
ATOM 680 C CA . SER A 1 85 ? 21.961 -26.465 -19.990 1.00 43.59 85 SER A CA 1
ATOM 681 C C . SER A 1 85 ? 21.703 -27.099 -18.620 1.00 43.59 85 SER A C 1
ATOM 683 O O . SER A 1 85 ? 21.545 -28.315 -18.508 1.00 43.59 85 SER A O 1
ATOM 685 N N . THR A 1 86 ? 21.585 -26.287 -17.569 1.00 43.78 86 THR A N 1
ATOM 686 C CA . THR A 1 86 ? 20.905 -26.719 -16.344 1.00 43.78 86 THR A CA 1
ATOM 687 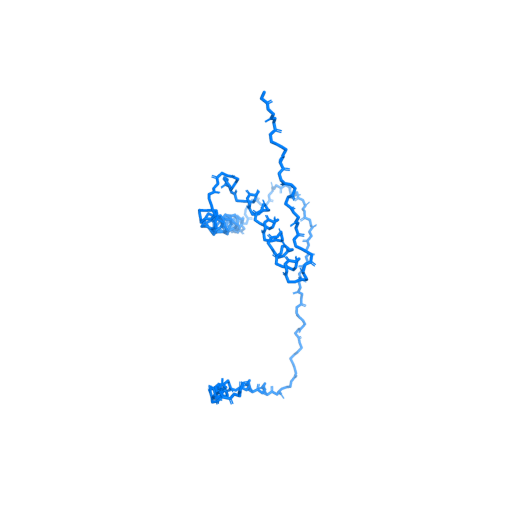C C . THR A 1 86 ? 19.405 -26.616 -16.587 1.00 43.78 86 THR A C 1
ATOM 689 O O . THR A 1 86 ? 18.824 -25.533 -16.591 1.00 43.78 86 THR A O 1
ATOM 692 N N . SER A 1 87 ? 18.786 -27.756 -16.854 1.00 42.38 87 SER A N 1
ATOM 693 C CA . SER A 1 87 ? 17.354 -27.915 -17.077 1.00 42.38 87 SER A CA 1
ATOM 694 C C . SER A 1 87 ? 16.524 -27.494 -15.857 1.00 42.38 87 SER A C 1
ATOM 696 O O . SER A 1 87 ? 16.611 -28.129 -14.807 1.00 42.38 87 SER A O 1
ATOM 698 N N . PHE A 1 88 ? 15.639 -26.508 -16.029 1.00 40.53 88 PHE A N 1
ATOM 699 C CA . PHE A 1 88 ? 14.422 -26.381 -15.225 1.00 40.53 88 PHE A CA 1
ATOM 700 C C . PHE A 1 88 ? 13.217 -26.316 -16.169 1.00 40.53 88 PHE A C 1
ATOM 702 O O . PHE A 1 88 ? 12.971 -25.318 -16.839 1.00 40.53 88 PHE A O 1
ATOM 709 N N . THR A 1 89 ? 12.510 -27.442 -16.267 1.00 44.41 89 THR A N 1
ATOM 710 C CA . THR A 1 89 ? 11.242 -27.586 -16.988 1.00 44.41 89 THR A CA 1
ATOM 711 C C . THR A 1 89 ? 10.098 -27.279 -16.033 1.00 44.41 89 THR A C 1
ATOM 713 O O . THR A 1 89 ? 9.981 -27.932 -14.999 1.00 44.41 89 THR A O 1
ATOM 716 N N . SER A 1 90 ? 9.232 -26.338 -16.407 1.00 39.12 90 SER A N 1
ATOM 717 C CA . SER A 1 90 ? 7.791 -26.350 -16.115 1.00 39.12 90 SER A CA 1
ATOM 718 C C . SER A 1 90 ? 7.115 -25.351 -17.054 1.00 39.12 90 SER A C 1
ATOM 720 O O . SER A 1 90 ? 7.100 -24.150 -16.800 1.00 39.12 90 SER A O 1
ATOM 722 N N . GLN A 1 91 ? 6.621 -25.857 -18.185 1.00 45.06 91 GLN A N 1
ATOM 723 C CA . GLN A 1 91 ? 5.681 -25.143 -19.040 1.00 45.06 91 GLN A CA 1
ATOM 724 C C . GLN A 1 91 ? 4.265 -25.322 -18.481 1.00 45.06 91 GLN A C 1
ATOM 726 O O . GLN A 1 91 ? 3.847 -26.451 -18.241 1.00 45.06 91 GLN A O 1
ATOM 731 N N . GLU A 1 92 ? 3.518 -24.228 -18.357 1.00 39.72 92 GLU A N 1
ATOM 732 C CA . GLU A 1 92 ? 2.054 -24.246 -18.414 1.00 39.72 92 GLU A CA 1
ATOM 733 C C . GLU A 1 92 ? 1.619 -23.122 -19.363 1.00 39.72 92 GLU A C 1
ATOM 735 O O . GLU A 1 92 ? 1.497 -21.955 -18.995 1.00 39.72 92 GLU A O 1
ATOM 740 N N . THR A 1 93 ? 1.488 -23.468 -20.640 1.00 41.22 93 THR A N 1
ATOM 741 C CA . THR A 1 93 ? 0.986 -22.599 -21.706 1.00 41.22 93 THR A CA 1
ATOM 742 C C . THR A 1 93 ? -0.527 -22.784 -21.799 1.00 41.22 93 THR A C 1
ATOM 744 O O . THR A 1 93 ? -1.003 -23.849 -22.189 1.00 41.22 93 THR A O 1
ATOM 747 N N . LEU A 1 94 ? -1.307 -21.753 -21.456 1.00 34.94 94 LEU A N 1
ATOM 748 C CA . LEU A 1 94 ? -2.752 -21.751 -21.699 1.00 34.94 94 LEU A CA 1
ATOM 749 C C . LEU A 1 94 ? -3.027 -21.516 -23.191 1.00 34.94 94 LEU A C 1
ATOM 751 O O . LEU A 1 94 ? -2.973 -20.393 -23.689 1.00 34.94 94 LEU A O 1
ATOM 755 N N . GLN A 1 95 ? -3.311 -22.611 -23.893 1.00 32.44 95 GLN A N 1
ATOM 756 C CA . GLN A 1 95 ? -3.721 -22.660 -25.293 1.00 32.44 95 GLN A CA 1
ATOM 757 C C . GLN A 1 95 ? -5.195 -22.238 -25.436 1.00 32.44 95 GLN A C 1
ATOM 759 O O . GLN A 1 95 ? -6.085 -22.906 -24.911 1.00 32.44 95 GLN A O 1
ATOM 764 N N . TYR A 1 96 ? -5.473 -21.174 -26.196 1.00 31.25 96 TYR A N 1
ATOM 765 C CA . TYR A 1 96 ? -6.831 -20.877 -26.669 1.00 31.25 96 TYR A CA 1
ATOM 766 C C . TYR A 1 96 ? -7.134 -21.705 -27.932 1.00 31.25 96 TYR A C 1
ATOM 768 O O . TYR A 1 96 ? -6.333 -21.686 -28.869 1.00 31.25 96 TYR A O 1
ATOM 776 N N . PRO A 1 97 ? -8.266 -22.429 -28.005 1.00 43.38 97 PRO A N 1
ATOM 777 C CA . PRO A 1 97 ? -8.637 -23.158 -29.208 1.00 43.38 97 PRO A CA 1
ATOM 778 C C . PRO A 1 97 ? -9.204 -22.201 -30.262 1.00 43.38 97 PRO A C 1
ATOM 780 O O . PRO A 1 97 ? -10.190 -21.498 -30.046 1.00 43.38 97 PRO A O 1
ATOM 783 N N . GLN A 1 98 ? -8.565 -22.205 -31.425 1.00 48.56 98 GLN A N 1
ATOM 784 C CA . GLN A 1 98 ? -8.942 -21.441 -32.604 1.00 48.56 98 GLN A CA 1
ATOM 785 C C . GLN A 1 98 ? -9.843 -22.331 -33.476 1.00 48.56 98 GLN A C 1
ATOM 787 O O . GLN A 1 98 ? -9.355 -23.224 -34.160 1.00 48.56 98 GLN A O 1
ATOM 792 N N . THR A 1 99 ? -11.162 -22.117 -33.434 1.00 48.88 99 THR A N 1
ATOM 793 C CA . THR A 1 99 ? -12.094 -22.635 -34.454 1.00 48.88 99 THR A CA 1
ATOM 794 C C . THR A 1 99 ? -12.884 -21.455 -35.011 1.00 48.88 99 THR A C 1
ATOM 796 O O . THR A 1 99 ? -13.582 -20.750 -34.289 1.00 48.88 99 THR A O 1
ATOM 799 N N . MET A 1 100 ? -12.648 -21.166 -36.289 1.00 53.41 100 MET A N 1
ATOM 800 C CA . MET A 1 100 ? -13.245 -20.066 -37.039 1.00 53.41 100 MET A CA 1
ATOM 801 C C . MET A 1 100 ? -14.468 -20.607 -37.774 1.00 53.41 100 MET A C 1
ATOM 803 O O . MET A 1 100 ? -14.295 -21.185 -38.839 1.00 53.41 100 MET A O 1
ATOM 807 N N . GLU A 1 101 ? -15.684 -20.419 -37.254 1.00 44.56 101 GLU A N 1
ATOM 808 C CA . GLU A 1 101 ? -16.881 -20.669 -38.065 1.00 44.56 101 GLU A CA 1
ATOM 809 C C . GLU A 1 101 ? -18.101 -19.833 -37.621 1.00 44.56 101 GLU A C 1
ATOM 811 O O . GLU A 1 101 ? -18.557 -19.918 -36.487 1.00 44.56 101 GLU A O 1
ATOM 816 N N . ALA A 1 102 ? -18.614 -19.047 -38.577 1.00 44.22 102 ALA A N 1
ATOM 817 C CA . ALA A 1 102 ? -19.941 -18.420 -38.669 1.00 44.22 102 ALA A CA 1
ATOM 818 C C . ALA A 1 102 ? -20.340 -17.240 -37.735 1.00 44.22 102 ALA A C 1
ATOM 820 O O . ALA A 1 102 ? -20.749 -17.389 -36.590 1.00 44.22 102 ALA A O 1
ATOM 821 N N . LEU A 1 103 ? -20.323 -16.046 -38.347 1.00 53.12 103 LEU A N 1
ATOM 822 C CA . LEU A 1 103 ? -21.143 -14.837 -38.136 1.00 53.12 103 LEU A CA 1
ATOM 823 C C . LEU A 1 103 ? -22.257 -14.885 -37.062 1.00 53.12 103 LEU A C 1
ATOM 825 O O . LEU A 1 103 ? -23.351 -15.368 -37.344 1.00 53.12 103 LEU A O 1
ATOM 829 N N . GLN A 1 104 ? -22.059 -14.166 -35.949 1.00 48.88 104 GLN A N 1
ATOM 830 C CA . GLN A 1 104 ? -23.078 -13.269 -35.376 1.00 48.88 104 GLN A CA 1
ATOM 831 C C . GLN A 1 104 ? -22.403 -11.994 -34.831 1.00 48.88 104 GLN A C 1
ATOM 833 O O . GLN A 1 104 ? -21.426 -12.104 -34.089 1.00 48.88 104 GLN A O 1
ATOM 838 N N . PRO A 1 105 ? -22.869 -10.776 -35.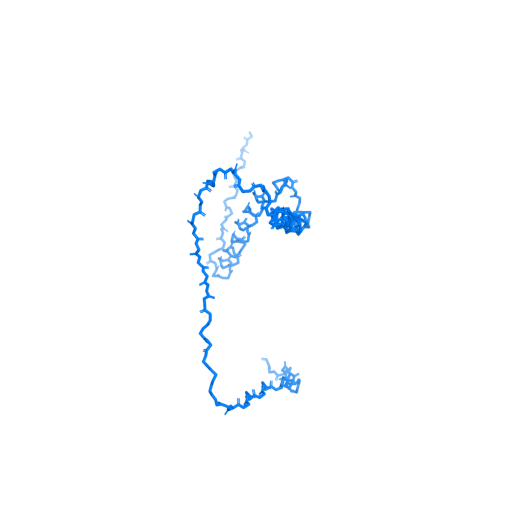176 1.00 57.69 105 PRO A N 1
ATOM 839 C CA . PRO A 1 105 ? -22.388 -9.561 -34.526 1.00 57.69 105 PRO A CA 1
ATOM 840 C C . PRO A 1 105 ? -22.792 -9.600 -33.050 1.00 57.69 105 PRO A C 1
ATOM 842 O O . PRO A 1 105 ? -23.967 -9.797 -32.738 1.00 57.69 105 PRO A O 1
ATOM 845 N N . TYR A 1 106 ? -21.830 -9.425 -32.145 1.00 62.81 106 TYR A N 1
ATOM 846 C CA . TYR A 1 106 ? -22.109 -9.309 -30.714 1.00 62.81 106 TYR A CA 1
ATOM 847 C C . TYR A 1 106 ? -23.156 -8.209 -30.458 1.00 62.81 106 TYR A C 1
ATOM 849 O O . TYR A 1 106 ? -23.037 -7.122 -31.035 1.00 62.81 106 TYR A O 1
ATOM 857 N N . PRO A 1 107 ? -24.169 -8.447 -29.603 1.00 63.38 107 PRO A N 1
ATOM 858 C CA . PRO A 1 107 ? -25.132 -7.411 -29.265 1.00 63.38 107 PRO A CA 1
ATOM 859 C C . PRO A 1 107 ? -24.421 -6.270 -28.514 1.00 63.38 107 PRO A C 1
ATOM 861 O O . PRO A 1 107 ? -23.592 -6.540 -27.638 1.00 63.38 107 PRO A O 1
ATOM 864 N N . PRO A 1 108 ? -24.715 -4.998 -28.835 1.00 62.81 108 PRO A N 1
ATOM 865 C CA . PRO A 1 108 ? -24.144 -3.868 -28.117 1.00 62.81 108 PRO A CA 1
ATOM 866 C C . PRO A 1 108 ? -24.596 -3.888 -26.652 1.00 62.81 108 PRO A C 1
ATOM 868 O O . PRO A 1 108 ? -25.758 -4.167 -26.350 1.00 62.81 108 PRO A O 1
ATOM 871 N N . LEU A 1 109 ? -23.660 -3.594 -25.743 1.00 60.59 109 LEU A N 1
ATOM 872 C CA . LEU A 1 109 ? -23.945 -3.447 -24.315 1.00 60.59 109 LEU A CA 1
ATOM 873 C C . LEU A 1 109 ? -25.031 -2.378 -24.107 1.00 60.59 109 LEU A C 1
ATOM 875 O O . LEU A 1 109 ? -25.015 -1.367 -24.816 1.00 60.59 109 LEU A O 1
ATOM 879 N N . PRO A 1 110 ? -25.959 -2.557 -23.147 1.00 61.25 110 PRO A N 1
ATOM 880 C CA . PRO A 1 110 ? -26.943 -1.529 -22.849 1.00 61.25 110 PRO A CA 1
ATOM 881 C C . PRO A 1 110 ? -26.214 -0.243 -22.451 1.00 61.25 110 PRO A C 1
ATOM 883 O O . PRO A 1 110 ? -25.381 -0.241 -21.541 1.00 61.25 110 PRO A O 1
ATOM 886 N N . TYR A 1 111 ? -26.506 0.843 -23.169 1.00 60.09 111 TYR A N 1
ATOM 887 C CA . TYR A 1 111 ? -26.013 2.170 -22.828 1.00 60.09 111 TYR A CA 1
ATOM 888 C C . TYR A 1 111 ? -26.483 2.513 -21.413 1.00 60.09 111 TYR A C 1
ATOM 890 O O . TYR A 1 111 ? -27.666 2.401 -21.097 1.00 60.09 111 TYR A O 1
ATOM 898 N N . PHE A 1 112 ? -25.538 2.906 -20.561 1.00 58.31 112 PHE A N 1
ATOM 899 C CA . PHE A 1 112 ? -25.823 3.405 -19.223 1.00 58.31 112 PHE A CA 1
ATOM 900 C C . PHE A 1 112 ? -26.606 4.714 -19.360 1.00 58.31 112 PHE A C 1
ATOM 902 O O . PHE A 1 112 ? -26.031 5.760 -19.663 1.00 58.31 112 PHE A O 1
ATOM 909 N N . ASP A 1 113 ? -27.925 4.638 -19.209 1.00 50.22 113 ASP A N 1
ATOM 910 C CA . ASP A 1 113 ? -28.779 5.814 -19.220 1.00 50.22 113 ASP A CA 1
ATOM 911 C C . ASP A 1 113 ? -28.651 6.540 -17.874 1.00 50.22 113 ASP A C 1
ATOM 913 O O . ASP A 1 113 ? -29.044 6.036 -16.820 1.00 50.22 113 ASP A O 1
ATOM 917 N N . SER A 1 114 ? -28.082 7.746 -17.911 1.00 57.53 114 SER A N 1
ATOM 918 C CA . SER A 1 114 ? -27.969 8.608 -16.734 1.00 57.53 114 SER A CA 1
ATOM 919 C C . SER A 1 114 ? -29.328 9.156 -16.266 1.00 57.53 114 SER A C 1
ATOM 921 O O . SER A 1 114 ? -29.374 9.796 -15.215 1.00 57.53 114 SER A O 1
ATOM 923 N N . SER A 1 115 ? -30.427 8.905 -16.992 1.00 53.56 115 SER A N 1
ATOM 924 C CA . SER A 1 115 ? -31.791 9.253 -16.573 1.00 53.56 115 SER A CA 1
ATOM 925 C C . SER A 1 115 ? -32.303 8.419 -15.387 1.00 53.56 115 SER A C 1
ATOM 927 O O . SER A 1 115 ? -33.253 8.822 -14.722 1.00 53.56 115 SER A O 1
ATOM 929 N N . TYR A 1 116 ? -31.638 7.302 -15.055 1.00 54.31 116 TYR A N 1
ATOM 930 C CA . TYR A 1 116 ? -32.037 6.410 -13.957 1.00 54.31 116 TYR A CA 1
ATOM 931 C C . TYR A 1 116 ? -31.604 6.895 -12.554 1.00 54.31 116 TYR A C 1
ATOM 933 O O . TYR A 1 116 ? -32.016 6.332 -11.545 1.00 54.31 116 TYR A O 1
ATOM 941 N N . TYR A 1 117 ? -30.805 7.965 -12.462 1.00 52.47 117 TYR A N 1
ATOM 942 C CA . TYR A 1 117 ? -30.490 8.660 -11.202 1.00 52.47 117 TYR A CA 1
ATOM 943 C C . TYR A 1 117 ? -31.290 9.970 -11.072 1.00 52.47 117 TYR A C 1
ATOM 945 O O . TYR A 1 117 ? -30.756 11.023 -10.723 1.00 52.47 117 TYR A O 1
ATOM 953 N N . GLY A 1 118 ? -32.586 9.911 -11.376 1.00 56.31 118 GLY A N 1
ATOM 954 C CA . GLY A 1 118 ? -33.558 10.943 -11.027 1.00 56.31 118 GLY A CA 1
ATOM 955 C C . GLY A 1 118 ? -34.364 10.517 -9.799 1.00 56.31 118 GLY A C 1
ATOM 956 O O . GLY A 1 118 ? -34.934 9.436 -9.798 1.00 56.31 118 GLY A O 1
ATOM 957 N N . ASP A 1 119 ? -34.406 11.381 -8.785 1.00 60.75 119 ASP A N 1
ATOM 958 C CA . ASP A 1 119 ? -35.329 11.340 -7.640 1.00 60.75 119 ASP A CA 1
ATOM 959 C C . ASP A 1 119 ? -35.287 10.128 -6.693 1.00 60.75 119 ASP A C 1
ATOM 961 O O . ASP A 1 119 ? -36.054 9.176 -6.780 1.00 60.75 119 ASP A O 1
ATOM 965 N N . GLN A 1 120 ? -34.482 10.262 -5.636 1.00 61.91 120 GLN A N 1
ATOM 966 C CA . GLN A 1 120 ? -34.816 9.657 -4.346 1.00 61.91 120 GLN A CA 1
ATOM 967 C C . GLN A 1 120 ? -34.558 10.667 -3.226 1.00 61.91 120 GLN A C 1
ATOM 969 O O . 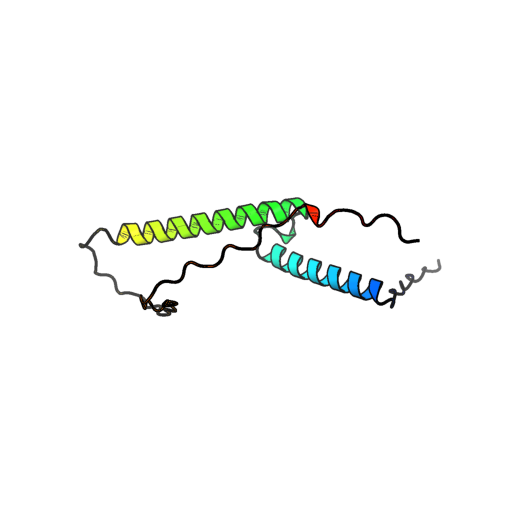GLN A 1 120 ? -33.655 10.538 -2.401 1.00 61.91 120 GLN A O 1
ATOM 974 N N . LYS A 1 121 ? -35.340 11.740 -3.257 1.00 57.97 121 LYS A N 1
ATOM 975 C CA . LYS A 1 121 ? -35.572 12.629 -2.125 1.00 57.97 121 LYS A CA 1
ATOM 976 C C . LYS A 1 121 ? -37.083 12.690 -1.990 1.00 57.97 121 LYS A C 1
ATOM 978 O O . LYS A 1 121 ? -37.767 12.834 -2.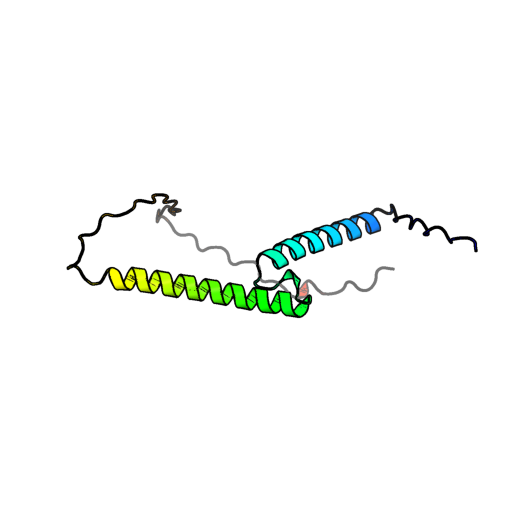991 1.00 57.97 121 LYS A O 1
ATOM 983 N N . ASP A 1 122 ? -37.536 12.459 -0.766 1.00 56.22 122 ASP A N 1
ATOM 984 C CA . ASP A 1 122 ? -38.929 12.333 -0.332 1.00 56.22 122 ASP A CA 1
ATOM 985 C C . ASP A 1 122 ? -39.492 10.906 -0.323 1.00 56.22 122 ASP A C 1
ATOM 987 O O . ASP A 1 122 ? -40.313 10.530 -1.150 1.00 56.22 122 ASP A O 1
ATOM 991 N N . VAL A 1 123 ? -39.122 10.139 0.710 1.00 55.66 123 VAL A N 1
ATOM 992 C CA . VAL A 1 123 ? -40.116 9.410 1.517 1.00 55.66 123 VAL A CA 1
ATOM 993 C C . VAL A 1 123 ? -39.682 9.491 2.986 1.00 55.66 123 VAL A C 1
ATOM 995 O O . VAL A 1 123 ? -38.605 9.009 3.324 1.00 55.66 123 VAL A O 1
ATOM 998 N N . PHE A 1 124 ? -40.526 10.178 3.765 1.00 50.62 124 PHE A N 1
ATOM 999 C CA . PHE A 1 124 ? -40.657 10.297 5.229 1.00 50.62 124 PHE A CA 1
ATOM 1000 C C . PHE A 1 124 ? -39.661 9.575 6.148 1.00 50.62 124 PHE A C 1
ATOM 1002 O O . PHE A 1 124 ? -39.575 8.328 6.091 1.00 50.62 124 PHE A O 1
#

Radius of gyration: 28.91 Å; Cα contacts (8 Å, |Δi|>4): 19; chains: 1; bounding box: 69×40×86 Å

Sequence (124 aa):
MQRLSPLRVKLSTDPQSVAARQRRHRISDRFKILQSLVPGGTKMDTVSMLDEAIHYVKFLKTQIWLHQTMINVMDDDPSLNSLPSTSFTSQETLQYPQTMEALQPYPPLPYFDSSYYGDQKDVF

InterPro domains:
  IPR011598 Myc-type, basic helix-loop-helix (bHLH) domain [PF23173] (22-64)
  IPR011598 Myc-type, basic helix-loop-helix (bHLH) domain [PS50888] (11-60)
  IPR011598 Myc-type, basic helix-loop-helix (bHLH) domain [SM00353] (17-66)
  IPR036638 Helix-loop-helix DNA-binding domain superfamily [G3DSA:4.10.280.10] (14-76)
  IPR036638 Helix-loop-helix DNA-binding domain superfamily [SSF47459] (16-71)
  IPR045843 Transcription factor IND-like [PTHR45914] (8-98)

Secondary structure (DSSP, 8-state):
-PPPPP--------HHHHHHHHHHHHHHHHHHHHHHHSTTGGGS-HHHHHHHHHHHHHHHHHHHHHHHHHHHHTSS-TT---S-----------PPP-------PPPPPPP--GGGG-------

pLDDT: mean 73.82, std 21.9, range [31.25, 98.0]